Protein AF-A0A0V1M3F4-F1 (afdb_monomer_lite)

Sequence (178 aa):
MKADTFLKEKDTSKEPAMKPALTEKLSFWDQFEVSINRREDPGAITKLLHLRSCLSGAALKAIEGITHITETLHNRFHRVPEVVESHVLKVVSLKECSEDGAAELTRLHDELNRHFLELRALGKDMDENLSGFHAFLPMIKKKLPPDTLEAWRSFVQDLTDEQITSVAFLESRARQGK

Structure (mmCIF, N/CA/C/O backbone):
data_AF-A0A0V1M3F4-F1
#
_entry.id   AF-A0A0V1M3F4-F1
#
loop_
_atom_site.group_PDB
_atom_site.id
_atom_site.type_symbol
_atom_site.label_atom_id
_atom_site.label_alt_id
_atom_site.label_comp_id
_atom_site.label_asym_id
_atom_site.label_entity_id
_atom_site.label_seq_id
_atom_site.pdbx_PDB_ins_code
_atom_site.Cartn_x
_atom_site.Cartn_y
_atom_site.Cartn_z
_atom_site.occupancy
_atom_site.B_iso_or_equiv
_atom_site.auth_seq_id
_atom_site.auth_comp_id
_atom_site.auth_asym_id
_atom_site.auth_atom_id
_atom_site.pdbx_PDB_model_num
ATOM 1 N N . MET A 1 1 ? 49.849 2.689 -98.132 1.00 36.06 1 MET A N 1
ATOM 2 C CA . MET A 1 1 ? 50.739 3.778 -97.665 1.00 36.06 1 MET A CA 1
ATOM 3 C C . MET A 1 1 ? 49.842 4.974 -97.358 1.00 36.06 1 MET A C 1
ATOM 5 O O . MET A 1 1 ? 49.226 5.447 -98.292 1.00 36.06 1 MET A O 1
ATOM 9 N N . LYS A 1 2 ? 49.585 5.445 -96.136 1.00 37.03 2 LYS A N 1
ATOM 10 C CA . LYS A 1 2 ? 50.011 5.122 -94.765 1.00 37.03 2 LYS A CA 1
ATOM 11 C C . LYS A 1 2 ? 48.777 5.226 -93.847 1.00 37.03 2 LYS A C 1
ATOM 13 O O . LYS A 1 2 ? 47.878 6.012 -94.125 1.00 37.03 2 LYS A O 1
ATOM 18 N N . ALA A 1 3 ? 48.770 4.408 -92.800 1.00 40.53 3 ALA A N 1
ATOM 19 C CA . ALA A 1 3 ? 47.970 4.583 -91.597 1.00 40.53 3 ALA A CA 1
ATOM 20 C C . ALA A 1 3 ? 48.361 5.882 -90.873 1.00 40.53 3 ALA A C 1
ATOM 22 O O . ALA A 1 3 ? 49.523 6.263 -90.965 1.00 40.53 3 ALA A O 1
ATOM 23 N N . ASP A 1 4 ? 47.434 6.495 -90.136 1.00 39.03 4 ASP A N 1
ATOM 24 C CA . ASP A 1 4 ? 47.706 6.905 -88.757 1.00 39.03 4 ASP A CA 1
ATOM 25 C C . ASP A 1 4 ? 46.412 7.115 -87.958 1.00 39.03 4 ASP A C 1
ATOM 27 O O . ASP A 1 4 ? 45.345 7.450 -88.470 1.00 39.03 4 ASP A O 1
ATOM 31 N N . THR A 1 5 ? 46.561 6.790 -86.686 1.00 40.84 5 THR A N 1
ATOM 32 C CA . THR A 1 5 ? 45.589 6.459 -85.642 1.00 40.84 5 THR A CA 1
ATOM 33 C C . THR A 1 5 ? 45.574 7.531 -84.533 1.00 40.84 5 THR A C 1
ATOM 35 O O . THR A 1 5 ? 46.425 8.409 -84.523 1.00 40.84 5 THR A O 1
ATOM 38 N N . PHE A 1 6 ? 44.681 7.350 -83.543 1.00 36.19 6 PHE A N 1
ATOM 39 C CA . PHE A 1 6 ? 44.707 7.862 -82.149 1.00 36.19 6 PHE A CA 1
ATOM 40 C C . PHE A 1 6 ? 43.900 9.128 -81.758 1.00 36.19 6 PHE A C 1
ATOM 42 O O . PHE A 1 6 ? 44.349 10.257 -81.880 1.00 36.19 6 PHE A O 1
ATOM 49 N N . LEU A 1 7 ? 42.714 8.855 -81.176 1.00 42.47 7 LEU A N 1
ATOM 50 C CA . LEU A 1 7 ? 42.292 9.112 -79.777 1.00 42.47 7 LEU A CA 1
ATOM 51 C C . LEU A 1 7 ? 42.548 10.480 -79.110 1.00 42.47 7 LEU A C 1
ATOM 53 O O . LEU A 1 7 ? 43.694 10.828 -78.848 1.00 42.47 7 LEU A O 1
ATOM 57 N N . LYS A 1 8 ? 41.457 11.097 -78.618 1.00 40.16 8 LYS A N 1
ATOM 58 C CA . LYS A 1 8 ? 41.206 11.539 -77.215 1.00 40.16 8 LYS A CA 1
ATOM 59 C C . LYS A 1 8 ? 39.926 12.395 -77.176 1.00 40.16 8 LYS A C 1
ATOM 61 O O . LYS A 1 8 ? 39.685 13.141 -78.109 1.00 40.16 8 LYS A O 1
ATOM 66 N N . GLU A 1 9 ? 39.033 12.391 -76.194 1.00 37.28 9 GLU A N 1
ATOM 67 C CA . GLU A 1 9 ? 38.897 11.726 -74.899 1.00 37.28 9 GLU A CA 1
ATOM 68 C C . GLU A 1 9 ? 37.422 11.980 -74.526 1.00 37.28 9 GLU A C 1
ATOM 70 O O . GLU A 1 9 ? 36.996 13.132 -74.457 1.00 37.28 9 GLU A O 1
ATOM 75 N N . LYS A 1 10 ? 36.590 10.939 -74.405 1.00 39.75 10 LYS A N 1
ATOM 76 C CA . LYS A 1 10 ? 35.218 11.108 -73.910 1.00 39.75 10 LYS A CA 1
ATOM 77 C C . LYS A 1 10 ? 35.305 10.977 -72.400 1.00 39.75 10 LYS A C 1
ATOM 79 O O . LYS A 1 10 ? 35.416 9.863 -71.900 1.00 39.75 10 LYS A O 1
ATOM 84 N N . ASP A 1 11 ? 35.321 12.114 -71.718 1.00 40.09 11 ASP A N 1
ATOM 85 C CA . ASP A 1 11 ? 35.312 12.193 -70.262 1.00 40.09 11 ASP A CA 1
ATOM 86 C C . ASP A 1 11 ? 34.078 11.453 -69.727 1.00 40.09 11 ASP A C 1
ATOM 88 O O . ASP A 1 11 ? 32.930 11.887 -69.860 1.00 40.09 11 ASP A O 1
ATOM 92 N N . THR A 1 12 ? 34.316 10.253 -69.208 1.00 46.72 12 THR A N 1
ATOM 93 C CA . THR A 1 12 ? 33.346 9.458 -68.465 1.00 46.72 12 THR A CA 1
ATOM 94 C C . THR A 1 12 ? 33.558 9.661 -66.974 1.00 46.72 12 THR A C 1
ATOM 96 O O . THR A 1 12 ? 33.665 8.690 -66.232 1.00 46.72 12 THR A O 1
ATOM 99 N N . SER A 1 13 ? 33.564 10.903 -66.501 1.00 44.03 13 SER A N 1
ATOM 100 C CA . SER A 1 13 ? 33.293 11.182 -65.089 1.00 44.03 13 SER A CA 1
ATOM 101 C C . SER A 1 13 ? 31.784 11.199 -64.848 1.00 44.03 13 SER A C 1
ATOM 103 O O . SER A 1 13 ? 31.165 12.232 -64.616 1.00 44.03 13 SER A O 1
ATOM 105 N N . LYS A 1 14 ? 31.158 10.016 -64.906 1.00 45.50 14 LYS A N 1
ATOM 106 C CA . LYS A 1 14 ? 29.945 9.775 -64.114 1.00 45.50 14 LYS A CA 1
ATOM 107 C C . LYS A 1 14 ? 30.410 9.411 -62.714 1.00 45.50 14 LYS A C 1
ATOM 109 O O . LYS A 1 14 ? 30.540 8.237 -62.379 1.00 45.50 14 LYS A O 1
ATOM 114 N N . GLU A 1 15 ? 30.683 10.434 -61.919 1.00 45.28 15 GLU A N 1
ATOM 115 C CA . GLU A 1 15 ? 30.769 10.281 -60.475 1.00 45.28 15 GLU A CA 1
ATOM 116 C C . GLU A 1 15 ? 29.419 9.712 -59.997 1.00 45.28 15 GLU A C 1
ATOM 118 O O . GLU A 1 15 ? 28.364 10.282 -60.312 1.00 45.28 15 GLU A O 1
ATOM 123 N N . PRO A 1 16 ? 29.379 8.543 -59.334 1.00 44.91 16 PRO A N 1
ATOM 124 C CA . PRO A 1 16 ? 28.126 8.044 -58.813 1.00 44.91 16 PRO A CA 1
ATOM 125 C C . PRO A 1 16 ? 27.753 8.968 -57.659 1.00 44.91 16 PRO A C 1
ATOM 127 O O . PRO A 1 16 ? 28.425 8.961 -56.632 1.00 44.91 16 PRO A O 1
ATOM 130 N N . ALA A 1 17 ? 26.698 9.768 -57.831 1.00 48.91 17 ALA A N 1
ATOM 131 C CA . ALA A 1 17 ? 26.119 10.563 -56.756 1.00 48.91 17 ALA A CA 1
ATOM 132 C C . ALA A 1 17 ? 25.867 9.641 -55.554 1.00 48.91 17 ALA A C 1
ATOM 134 O O . ALA A 1 17 ? 24.945 8.815 -55.560 1.00 48.91 17 ALA A O 1
ATOM 135 N N . MET A 1 18 ? 26.751 9.717 -54.558 1.00 47.75 18 MET A N 1
ATOM 136 C CA . MET A 1 18 ? 26.666 8.916 -53.351 1.00 47.75 18 MET A CA 1
ATOM 137 C C . MET A 1 18 ? 25.350 9.281 -52.676 1.00 47.75 18 MET A C 1
ATOM 139 O O . MET A 1 18 ? 25.119 10.428 -52.310 1.00 47.75 18 MET A O 1
ATOM 143 N N . LYS A 1 19 ? 24.453 8.294 -52.625 1.00 48.94 19 LYS A N 1
ATOM 144 C CA . LYS A 1 19 ? 23.057 8.411 -52.197 1.00 48.94 19 LYS A CA 1
ATOM 145 C C . LYS A 1 19 ? 22.962 9.259 -50.914 1.00 48.94 19 LYS A C 1
ATOM 147 O O . LYS A 1 19 ? 23.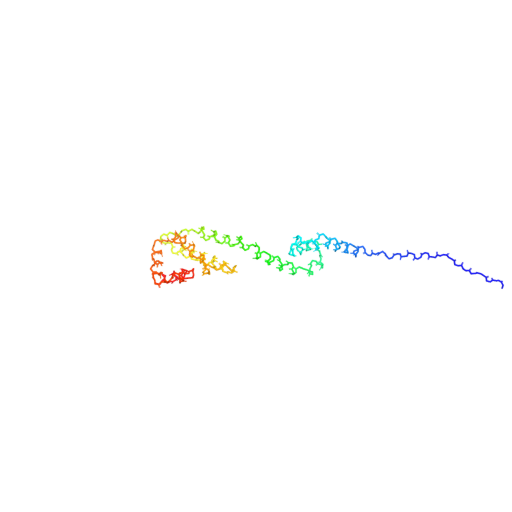354 8.749 -49.863 1.00 48.94 19 LYS A O 1
ATOM 152 N N . PRO A 1 20 ? 22.408 10.485 -50.959 1.00 51.31 20 PRO A N 1
ATOM 153 C CA . PRO A 1 20 ? 22.439 11.429 -49.835 1.00 51.31 20 PRO A CA 1
ATOM 154 C C . PRO A 1 20 ? 21.831 10.868 -48.535 1.00 51.31 20 PRO A C 1
ATOM 156 O O . PRO A 1 20 ? 22.292 11.191 -47.443 1.00 51.31 20 PRO A O 1
ATOM 159 N N . ALA A 1 21 ? 20.889 9.926 -48.646 1.00 55.78 21 ALA A N 1
ATOM 160 C CA . ALA A 1 21 ? 20.280 9.231 -47.511 1.00 55.78 21 ALA A CA 1
ATOM 161 C C . ALA A 1 21 ? 21.250 8.335 -46.708 1.00 55.78 21 ALA A C 1
ATOM 163 O O . ALA A 1 21 ? 21.038 8.108 -45.518 1.00 55.78 21 ALA A O 1
ATOM 164 N N . LEU A 1 22 ? 22.307 7.796 -47.332 1.00 53.28 22 LEU A N 1
ATOM 165 C CA . LEU A 1 22 ? 23.301 6.971 -46.630 1.00 53.28 22 LEU A CA 1
ATOM 166 C C . LEU A 1 22 ? 24.279 7.839 -45.832 1.00 53.28 22 LEU A C 1
ATOM 168 O O . LEU A 1 22 ? 24.590 7.504 -44.693 1.00 53.28 22 LEU A O 1
ATOM 172 N N . THR A 1 23 ? 24.714 8.965 -46.401 1.00 61.53 23 THR A N 1
ATOM 173 C CA . THR A 1 23 ? 25.560 9.962 -45.725 1.00 61.53 23 THR A CA 1
ATOM 174 C C . THR A 1 23 ? 24.848 10.622 -44.551 1.00 61.53 23 THR A C 1
ATOM 176 O O . THR A 1 23 ? 25.439 10.764 -43.486 1.00 61.53 23 THR A O 1
ATOM 179 N N . GLU A 1 24 ? 23.564 10.953 -44.702 1.00 62.09 24 GLU A N 1
ATOM 180 C CA . GLU A 1 24 ? 22.755 11.533 -43.627 1.00 62.09 24 GLU A CA 1
ATOM 181 C C . GLU A 1 24 ? 22.567 10.537 -42.471 1.00 62.09 24 GLU A C 1
ATOM 183 O O . GLU A 1 24 ? 22.796 10.874 -41.309 1.00 62.09 24 GLU A O 1
ATOM 188 N N . LYS A 1 25 ? 22.280 9.265 -42.785 1.00 63.31 25 LYS A N 1
ATOM 189 C CA . LYS A 1 25 ? 22.157 8.198 -41.781 1.00 63.31 25 LYS A CA 1
ATOM 190 C C . LYS A 1 25 ? 23.465 7.944 -41.027 1.00 63.31 25 LYS A C 1
ATOM 192 O O . LYS A 1 25 ? 23.425 7.779 -39.812 1.00 63.31 25 LYS A O 1
ATOM 197 N N . LEU A 1 26 ? 24.601 7.903 -41.726 1.00 69.00 26 LEU A N 1
ATOM 198 C CA . LEU A 1 26 ? 25.921 7.755 -41.098 1.00 69.00 26 LEU A CA 1
ATOM 199 C C . LEU A 1 26 ? 26.233 8.956 -40.191 1.00 69.00 26 LEU A C 1
ATOM 201 O O . LEU A 1 26 ? 26.622 8.759 -39.045 1.00 69.00 26 LEU A O 1
ATOM 205 N N . SER A 1 27 ? 25.924 10.178 -40.643 1.00 76.00 27 SER A N 1
ATOM 206 C CA . SER A 1 27 ? 26.141 11.396 -39.852 1.00 76.00 27 SER A CA 1
ATOM 207 C C . SER A 1 27 ? 25.318 11.443 -38.560 1.00 76.00 27 SER A C 1
ATOM 209 O O . SER A 1 27 ? 25.831 11.876 -37.530 1.00 76.00 27 SER A O 1
ATOM 211 N N . PHE A 1 28 ? 24.074 10.949 -38.583 1.00 78.69 28 PHE A N 1
ATOM 212 C CA . PHE A 1 28 ? 23.255 10.826 -37.378 1.00 78.69 28 PHE A CA 1
ATOM 213 C C . PHE A 1 28 ? 23.882 9.855 -36.371 1.00 78.69 28 PHE A C 1
ATOM 215 O O . PHE A 1 28 ? 24.017 10.199 -35.198 1.00 78.69 28 PHE A O 1
ATOM 222 N N . TRP A 1 29 ? 24.282 8.659 -36.820 1.00 80.25 29 TRP A N 1
ATOM 223 C CA . TRP A 1 29 ? 24.863 7.650 -35.931 1.00 80.25 29 TRP A CA 1
ATOM 224 C C . TRP A 1 29 ? 26.180 8.114 -35.319 1.00 80.25 29 TRP A C 1
ATOM 226 O O . TRP A 1 29 ? 26.349 7.979 -34.112 1.00 80.25 29 TRP A O 1
ATOM 236 N N . ASP A 1 30 ? 27.062 8.729 -36.105 1.00 83.81 30 ASP A N 1
ATOM 237 C CA . ASP A 1 30 ? 28.332 9.259 -35.603 1.00 83.81 30 ASP A CA 1
ATOM 238 C C . ASP A 1 30 ? 28.111 10.364 -34.554 1.00 83.81 30 ASP A C 1
ATOM 240 O O . ASP A 1 30 ? 28.776 10.399 -33.514 1.00 83.81 30 ASP A O 1
ATOM 244 N N . GLN A 1 31 ? 27.126 11.241 -34.779 1.00 79.44 31 GLN A N 1
ATOM 245 C CA . GLN A 1 31 ? 26.771 12.297 -33.827 1.00 79.44 31 GLN A CA 1
ATOM 246 C C . GLN A 1 31 ? 26.123 11.747 -32.555 1.00 79.44 31 GLN A C 1
ATOM 248 O O . GLN A 1 31 ? 26.481 12.188 -31.460 1.00 79.44 31 GLN A O 1
ATOM 253 N N . PHE A 1 32 ? 25.203 10.788 -32.675 1.00 81.12 32 PHE A N 1
ATOM 254 C CA . PHE A 1 32 ? 24.580 10.114 -31.535 1.00 81.12 32 PHE A CA 1
ATOM 255 C C . PHE A 1 32 ? 25.627 9.367 -30.699 1.00 81.12 32 PHE A C 1
ATOM 257 O O . PHE A 1 32 ? 25.627 9.456 -29.468 1.00 81.12 32 PHE A O 1
ATOM 264 N N . GLU A 1 33 ? 26.561 8.685 -31.360 1.00 82.56 33 GLU A N 1
ATOM 265 C CA . GLU A 1 33 ? 27.619 7.912 -30.721 1.00 82.56 33 GLU A CA 1
ATOM 266 C C . GLU A 1 33 ? 28.506 8.807 -29.844 1.00 82.56 33 GLU A C 1
ATOM 268 O O . GLU A 1 33 ? 28.730 8.517 -28.668 1.00 82.56 33 GLU A O 1
ATOM 273 N N . VAL A 1 34 ? 28.961 9.938 -30.386 1.00 83.00 34 VAL A N 1
ATOM 274 C CA . VAL A 1 34 ? 29.842 10.878 -29.676 1.00 83.00 34 VAL A CA 1
ATOM 275 C C . VAL A 1 34 ? 29.086 11.710 -28.636 1.00 83.00 34 VAL A C 1
ATOM 277 O O . VAL A 1 34 ? 29.603 11.965 -27.546 1.00 83.00 34 VAL A O 1
ATOM 280 N N . SER A 1 35 ? 27.863 12.141 -28.946 1.00 78.81 35 SER A N 1
ATOM 281 C CA . SER A 1 35 ? 27.128 13.102 -28.113 1.00 78.81 35 SER A CA 1
ATOM 282 C C . SER A 1 35 ? 26.306 12.451 -27.012 1.00 78.81 35 SER A C 1
ATOM 284 O O . SER A 1 35 ? 25.985 13.124 -26.039 1.00 78.81 35 SER A O 1
ATOM 286 N N . ILE A 1 36 ? 25.949 11.174 -27.151 1.00 82.38 36 ILE A N 1
ATOM 287 C CA . ILE A 1 36 ? 25.048 10.486 -26.223 1.00 82.38 36 ILE A CA 1
ATOM 288 C C . ILE A 1 36 ? 25.624 9.131 -25.824 1.00 82.38 36 ILE A C 1
ATOM 290 O O . ILE A 1 36 ? 25.846 8.916 -24.636 1.00 82.38 36 ILE A O 1
ATOM 294 N N . ASN A 1 37 ? 25.921 8.231 -26.769 1.00 80.56 37 ASN A N 1
ATOM 295 C CA . ASN A 1 37 ? 26.254 6.838 -26.436 1.00 80.56 37 ASN A CA 1
ATOM 296 C C . ASN A 1 37 ? 27.557 6.694 -25.627 1.00 80.56 37 ASN A C 1
ATOM 298 O O . ASN A 1 37 ? 27.585 5.966 -24.633 1.00 80.56 37 ASN A O 1
ATOM 302 N N . ARG A 1 38 ? 28.610 7.432 -26.001 1.00 84.94 38 ARG A N 1
ATOM 303 C CA . ARG A 1 38 ? 29.929 7.399 -25.342 1.00 84.94 38 ARG A CA 1
ATOM 304 C C . ARG A 1 38 ? 30.015 8.205 -24.047 1.00 84.94 38 ARG A C 1
ATOM 306 O O . ARG A 1 38 ? 31.013 8.095 -23.343 1.00 84.94 38 ARG A O 1
ATOM 313 N N . ARG A 1 39 ? 29.005 9.017 -23.722 1.00 82.88 39 ARG A N 1
ATOM 314 C CA . ARG A 1 39 ? 28.980 9.764 -22.455 1.00 82.88 39 ARG A CA 1
ATOM 315 C C . ARG A 1 39 ? 28.610 8.831 -21.306 1.00 82.88 39 ARG A C 1
ATOM 317 O O . ARG A 1 39 ? 27.685 8.035 -21.445 1.00 82.88 39 ARG A O 1
ATOM 324 N N . GLU A 1 40 ? 29.286 8.949 -20.169 1.00 80.00 40 GLU A N 1
ATOM 325 C CA . GLU A 1 40 ? 28.927 8.198 -18.952 1.00 80.00 40 GLU A CA 1
ATOM 326 C C . GLU A 1 40 ? 27.732 8.809 -18.203 1.00 80.00 40 GLU A C 1
ATOM 328 O O . GLU A 1 40 ? 27.058 8.096 -17.470 1.00 80.00 40 GLU A O 1
ATOM 333 N N . ASP A 1 41 ? 27.441 10.097 -18.421 1.00 77.19 41 ASP A N 1
ATOM 334 C CA . ASP A 1 41 ? 26.390 10.843 -17.708 1.00 77.19 41 ASP A CA 1
ATOM 335 C C . ASP A 1 41 ? 24.968 10.275 -17.920 1.00 77.19 41 ASP A C 1
ATOM 337 O O . ASP A 1 41 ? 24.312 9.939 -16.928 1.00 77.19 41 ASP A O 1
ATOM 341 N N . PRO A 1 42 ? 24.465 10.095 -19.161 1.00 79.25 42 PRO A N 1
ATOM 342 C CA . PRO A 1 42 ? 23.107 9.610 -19.324 1.00 79.25 42 PRO A CA 1
ATOM 343 C C . PRO A 1 42 ? 23.041 8.096 -19.088 1.00 79.25 42 PRO A C 1
ATOM 345 O O . PRO A 1 42 ? 23.712 7.306 -19.752 1.00 79.25 42 PRO A O 1
ATOM 348 N N . GLY A 1 43 ? 22.161 7.660 -18.184 1.00 82.50 43 GLY A N 1
ATOM 349 C CA . GLY A 1 43 ? 21.864 6.239 -17.995 1.00 82.50 43 GLY A CA 1
ATOM 350 C C . GLY A 1 43 ? 21.327 5.579 -19.276 1.00 82.50 43 GLY A C 1
ATOM 351 O O . GLY A 1 43 ? 20.753 6.238 -20.146 1.00 82.50 43 GLY A O 1
ATOM 352 N N . ALA A 1 44 ? 21.474 4.254 -19.395 1.00 82.25 44 ALA A N 1
ATOM 353 C CA . ALA A 1 44 ? 21.092 3.497 -20.596 1.00 82.25 44 ALA A CA 1
ATOM 354 C C . ALA A 1 44 ? 19.629 3.726 -21.036 1.00 82.25 44 ALA A C 1
ATOM 356 O O . ALA A 1 44 ? 19.341 3.780 -22.231 1.00 82.25 44 ALA A O 1
ATOM 357 N N . ILE A 1 45 ? 18.720 3.925 -20.076 1.00 81.38 45 ILE A N 1
ATOM 358 C CA . ILE A 1 45 ? 17.309 4.247 -20.330 1.00 81.38 45 ILE A CA 1
ATOM 359 C C . ILE A 1 45 ? 17.179 5.597 -21.040 1.00 81.38 45 ILE A C 1
ATOM 361 O O . ILE A 1 45 ? 16.545 5.687 -22.088 1.00 81.38 45 ILE A O 1
ATOM 365 N N . THR A 1 46 ? 17.826 6.635 -20.513 1.00 83.50 46 THR A N 1
ATOM 366 C CA . THR A 1 46 ? 17.819 7.981 -21.097 1.00 83.50 46 THR A CA 1
ATOM 367 C C . THR A 1 46 ? 18.405 7.977 -22.506 1.00 83.50 46 THR A C 1
ATOM 369 O O . THR A 1 46 ? 17.821 8.567 -2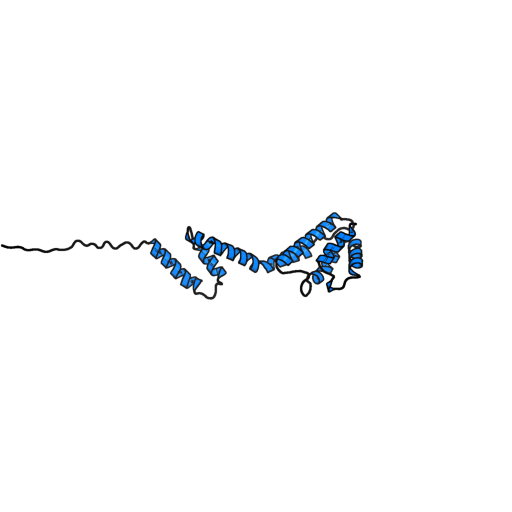3.415 1.00 83.50 46 THR A O 1
ATOM 372 N N . LYS A 1 47 ? 19.509 7.245 -22.721 1.00 87.38 47 LYS A N 1
ATOM 373 C CA . LYS A 1 47 ? 20.113 7.066 -24.052 1.00 87.38 47 LYS A CA 1
ATOM 374 C C . LYS A 1 47 ? 19.136 6.422 -25.040 1.00 87.38 47 LYS A C 1
ATOM 376 O O . LYS A 1 47 ? 19.023 6.880 -26.176 1.00 87.38 47 LYS A O 1
ATOM 381 N N . LEU A 1 48 ? 18.403 5.396 -24.606 1.00 85.88 48 LEU A N 1
ATOM 382 C CA . LEU A 1 48 ? 17.436 4.682 -25.441 1.00 85.88 48 LEU A CA 1
ATOM 383 C C . LEU A 1 48 ? 16.201 5.536 -25.779 1.00 85.88 48 LEU A C 1
ATOM 385 O O . LEU A 1 48 ? 15.752 5.538 -26.926 1.00 85.88 48 LEU A O 1
ATOM 389 N N . LEU A 1 49 ? 15.665 6.284 -24.810 1.00 85.00 49 LEU A N 1
ATOM 390 C CA . LEU A 1 49 ? 14.537 7.196 -25.038 1.00 85.00 49 LEU A CA 1
ATOM 391 C C . LEU A 1 49 ? 14.920 8.336 -25.985 1.00 85.00 49 LEU A C 1
ATOM 393 O O . LEU A 1 49 ? 14.145 8.684 -26.878 1.00 85.00 49 LEU A O 1
ATOM 397 N N . HIS A 1 50 ? 16.134 8.871 -25.835 1.00 86.19 50 HIS A N 1
ATOM 398 C CA . HIS A 1 50 ? 16.662 9.880 -26.744 1.00 86.19 50 HIS A CA 1
ATOM 399 C C . HIS A 1 50 ? 16.823 9.324 -28.163 1.00 86.19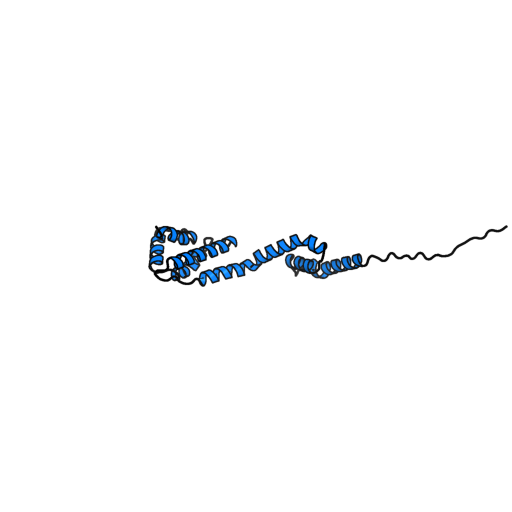 50 HIS A C 1
ATOM 401 O O . HIS A 1 50 ? 16.308 9.927 -29.103 1.00 86.19 50 HIS A O 1
ATOM 407 N N . LEU A 1 51 ? 17.432 8.139 -28.315 1.00 87.38 51 LEU A N 1
ATOM 408 C CA . LEU A 1 51 ? 17.540 7.461 -29.610 1.00 87.38 51 LEU A CA 1
ATOM 409 C C . LEU A 1 51 ? 16.167 7.333 -30.272 1.00 87.38 51 LEU A C 1
ATOM 411 O O . LEU A 1 51 ? 16.011 7.709 -31.429 1.00 87.38 51 LEU A O 1
ATOM 415 N N . ARG A 1 52 ? 15.153 6.877 -29.528 1.00 87.94 52 ARG A N 1
ATOM 416 C CA . ARG A 1 52 ? 13.784 6.763 -30.040 1.00 87.94 52 ARG A CA 1
ATOM 417 C C . ARG A 1 52 ? 13.232 8.081 -30.560 1.00 87.94 52 ARG A C 1
ATOM 419 O O . ARG A 1 52 ? 12.617 8.081 -31.621 1.00 87.94 52 ARG A O 1
ATOM 426 N N . SER A 1 53 ? 13.453 9.182 -29.842 1.00 86.69 53 SER A N 1
ATOM 427 C CA . SER A 1 53 ? 12.959 10.505 -30.250 1.00 86.69 53 SER A CA 1
ATOM 428 C C . SER A 1 53 ? 13.532 10.980 -31.591 1.00 86.69 53 SER A C 1
ATOM 430 O O . SER A 1 53 ? 12.898 11.773 -32.280 1.00 86.69 53 SER A O 1
ATOM 432 N N . CYS A 1 54 ? 14.694 10.456 -31.986 1.00 86.75 54 CYS A N 1
ATOM 433 C CA . CYS A 1 54 ? 15.350 10.784 -33.246 1.00 86.75 54 CYS A CA 1
ATOM 434 C C . CYS A 1 54 ? 14.979 9.844 -34.405 1.00 86.75 54 CYS A C 1
ATOM 436 O O . CYS A 1 54 ? 15.400 10.082 -35.537 1.00 86.75 54 CYS A O 1
ATOM 438 N N . LEU A 1 55 ? 14.234 8.762 -34.154 1.00 86.62 55 LEU A N 1
ATOM 439 C CA . LEU A 1 55 ? 13.905 7.763 -35.170 1.00 86.62 55 LEU A CA 1
ATOM 440 C C . LEU A 1 55 ? 12.494 7.945 -35.726 1.00 86.62 55 LEU A C 1
ATOM 442 O O . LEU A 1 55 ? 11.562 8.357 -35.042 1.00 86.62 55 LEU A O 1
ATOM 446 N N . SER A 1 56 ? 12.324 7.550 -36.986 1.00 85.94 56 SER A N 1
ATOM 447 C CA . SER A 1 56 ? 11.036 7.528 -37.676 1.00 85.94 56 SER A CA 1
ATOM 448 C C . SER A 1 56 ? 10.898 6.283 -38.560 1.00 85.94 56 SER A C 1
ATOM 450 O O . SER A 1 56 ? 11.865 5.552 -38.814 1.00 85.94 56 SER A O 1
ATOM 452 N N . GLY A 1 57 ? 9.669 5.998 -38.999 1.00 87.50 57 GLY A N 1
ATOM 453 C CA . GLY A 1 57 ? 9.367 4.913 -39.935 1.00 87.50 57 GLY A CA 1
ATOM 454 C C . GLY A 1 57 ? 9.850 3.535 -39.465 1.00 87.50 57 GLY A C 1
ATOM 455 O O . GLY A 1 57 ? 9.629 3.131 -38.324 1.00 87.50 57 GLY A O 1
ATOM 456 N N . ALA A 1 58 ? 10.517 2.796 -40.356 1.00 84.00 58 ALA A N 1
ATOM 457 C CA . ALA A 1 58 ? 10.966 1.427 -40.088 1.00 84.00 58 ALA A CA 1
ATOM 458 C C . ALA A 1 58 ? 11.977 1.324 -38.931 1.00 84.00 58 ALA A C 1
ATOM 460 O O . ALA A 1 58 ? 11.996 0.313 -38.234 1.00 84.00 58 ALA A O 1
ATOM 461 N N . ALA A 1 59 ? 12.797 2.357 -38.708 1.00 83.12 59 ALA A N 1
ATOM 462 C CA . ALA A 1 59 ? 13.787 2.355 -37.634 1.00 83.12 59 ALA A CA 1
ATOM 463 C C . ALA A 1 59 ? 13.134 2.527 -36.256 1.00 83.12 59 ALA A C 1
ATOM 465 O O . ALA A 1 59 ? 13.496 1.817 -35.322 1.00 83.12 59 ALA A O 1
ATOM 466 N N . LEU A 1 60 ? 12.126 3.402 -36.149 1.00 86.44 60 LEU A N 1
ATOM 467 C CA . LEU A 1 60 ? 11.320 3.524 -34.932 1.00 86.44 60 LEU A CA 1
ATOM 468 C C . LEU A 1 60 ? 10.610 2.200 -34.629 1.00 86.44 60 LEU A C 1
ATOM 470 O O . LEU A 1 60 ? 10.738 1.677 -33.526 1.00 86.44 60 LEU A O 1
ATOM 474 N N . LYS A 1 61 ? 9.965 1.606 -35.641 1.00 87.19 61 LYS A N 1
ATOM 475 C CA . LYS A 1 61 ? 9.264 0.319 -35.516 1.00 87.19 61 LYS A CA 1
ATOM 476 C C . LYS A 1 61 ? 10.183 -0.826 -35.068 1.00 87.19 61 LYS A C 1
ATOM 478 O O . LYS A 1 61 ? 9.746 -1.714 -34.345 1.00 87.19 61 LYS A O 1
ATOM 483 N N . ALA A 1 62 ? 11.456 -0.803 -35.468 1.00 88.44 62 ALA A N 1
ATOM 484 C CA . ALA A 1 62 ? 12.435 -1.818 -35.078 1.00 88.44 62 ALA A CA 1
ATOM 485 C C . ALA A 1 62 ? 12.796 -1.774 -33.584 1.00 88.44 62 ALA A C 1
ATOM 487 O O . ALA A 1 62 ? 13.144 -2.809 -33.019 1.00 88.44 62 ALA A O 1
ATOM 488 N N . ILE A 1 63 ? 12.709 -0.604 -32.941 1.00 86.06 63 ILE A N 1
ATOM 489 C CA . ILE A 1 63 ? 13.058 -0.439 -31.520 1.00 86.06 63 ILE A CA 1
ATOM 490 C C . ILE A 1 63 ? 11.845 -0.206 -30.612 1.00 86.06 63 ILE A C 1
ATOM 492 O O . ILE A 1 63 ? 11.988 -0.182 -29.390 1.00 86.06 63 ILE A O 1
ATOM 496 N N . GLU A 1 64 ? 10.659 -0.041 -31.195 1.00 86.00 64 GLU A N 1
ATOM 497 C CA . GLU A 1 64 ? 9.419 0.328 -30.510 1.00 86.00 64 GLU A CA 1
ATOM 498 C C . GLU A 1 64 ? 9.128 -0.596 -29.321 1.00 86.00 64 GLU A C 1
ATOM 500 O O . GLU A 1 64 ? 8.963 -0.117 -28.199 1.00 86.00 64 GLU A O 1
ATOM 505 N N . GLY A 1 65 ? 9.205 -1.916 -29.526 1.00 85.62 65 GLY A N 1
ATOM 506 C CA . GLY A 1 65 ? 8.987 -2.901 -28.463 1.00 85.62 65 GLY A CA 1
ATOM 507 C C . GLY A 1 65 ? 9.978 -2.781 -27.299 1.00 85.62 65 GLY A C 1
ATOM 508 O O . GLY A 1 65 ? 9.574 -2.853 -26.141 1.00 85.62 65 GLY A O 1
ATOM 509 N N . ILE A 1 66 ? 11.259 -2.529 -27.588 1.00 84.44 66 ILE A N 1
ATOM 510 C CA . ILE A 1 66 ? 12.293 -2.356 -26.554 1.00 84.44 66 ILE A CA 1
ATOM 511 C C . ILE A 1 66 ? 11.991 -1.094 -25.746 1.00 84.44 66 ILE A C 1
ATOM 513 O O . ILE A 1 66 ? 11.956 -1.133 -24.520 1.00 84.44 66 ILE A O 1
ATOM 517 N N . THR A 1 67 ? 11.705 0.014 -26.429 1.00 81.81 67 THR A N 1
ATOM 518 C CA . THR A 1 67 ? 11.432 1.290 -25.760 1.00 81.81 67 THR A CA 1
ATOM 519 C C . THR A 1 67 ? 10.163 1.245 -24.913 1.00 81.81 67 THR A C 1
ATOM 521 O O . THR A 1 67 ? 10.165 1.777 -23.808 1.00 81.81 67 THR A O 1
ATOM 524 N N . HIS A 1 68 ? 9.118 0.548 -25.368 1.00 80.81 68 HIS A N 1
ATOM 525 C CA . HIS A 1 68 ? 7.885 0.365 -24.606 1.00 80.81 68 HIS A CA 1
ATOM 526 C C . HIS A 1 68 ? 8.120 -0.423 -23.310 1.00 80.81 68 HIS A C 1
ATOM 528 O O . HIS A 1 68 ? 7.637 -0.035 -22.244 1.00 80.81 68 HIS A O 1
ATOM 534 N N . ILE A 1 69 ? 8.910 -1.501 -23.377 1.00 83.00 69 ILE A N 1
ATOM 535 C CA . ILE A 1 69 ? 9.311 -2.272 -22.193 1.00 83.00 69 ILE A CA 1
ATOM 536 C C . ILE A 1 69 ? 10.126 -1.387 -21.247 1.00 83.00 69 ILE A C 1
ATOM 538 O O . ILE A 1 69 ? 9.845 -1.350 -20.051 1.00 83.00 69 ILE A O 1
ATOM 542 N N . THR A 1 70 ? 11.098 -0.634 -21.768 1.00 82.75 70 THR A N 1
ATOM 543 C CA . THR A 1 70 ? 11.936 0.256 -20.959 1.00 82.75 70 THR A CA 1
ATOM 544 C C . THR A 1 70 ? 11.131 1.353 -20.269 1.00 82.75 70 THR A C 1
ATOM 546 O O . THR A 1 70 ? 11.341 1.579 -19.084 1.00 82.75 70 THR A O 1
ATOM 549 N N . GLU A 1 71 ? 10.190 2.004 -20.953 1.00 77.56 71 GLU A N 1
ATOM 550 C CA . GLU A 1 71 ? 9.307 3.002 -20.335 1.00 77.56 71 GLU A CA 1
ATOM 551 C C . GLU A 1 71 ? 8.384 2.387 -19.296 1.00 77.56 71 GLU A C 1
ATOM 553 O O . GLU A 1 71 ? 8.185 2.965 -18.232 1.00 77.56 71 GLU A O 1
ATOM 558 N N . THR A 1 72 ? 7.840 1.204 -19.577 1.00 79.00 72 THR A N 1
ATOM 559 C CA . THR A 1 72 ? 6.974 0.491 -18.636 1.00 79.00 72 THR A CA 1
ATOM 560 C C . THR A 1 72 ? 7.739 0.133 -17.369 1.00 79.00 72 THR A C 1
ATOM 562 O O . THR A 1 72 ? 7.254 0.392 -16.271 1.00 79.00 72 THR A O 1
ATOM 565 N N . LEU A 1 73 ? 8.957 -0.399 -17.497 1.00 76.06 73 LEU A N 1
ATOM 566 C CA . LEU A 1 73 ? 9.832 -0.690 -16.363 1.00 76.06 73 LEU A CA 1
ATOM 567 C C . LEU A 1 73 ? 10.255 0.597 -15.649 1.00 76.06 73 LEU A C 1
ATOM 569 O O . LEU A 1 73 ? 10.142 0.677 -14.432 1.00 76.06 73 LEU A O 1
ATOM 573 N N . HIS A 1 74 ? 10.685 1.623 -16.383 1.00 76.25 74 HIS A N 1
ATOM 574 C CA . HIS A 1 74 ? 11.080 2.901 -15.800 1.00 76.25 74 HIS A CA 1
ATOM 575 C C . HIS A 1 74 ? 9.933 3.499 -14.987 1.00 76.25 74 HIS A C 1
ATOM 577 O O . HIS A 1 74 ? 10.110 3.771 -13.808 1.00 76.25 74 HIS A O 1
ATOM 583 N N . ASN A 1 75 ? 8.737 3.609 -15.563 1.00 71.19 75 ASN A N 1
ATOM 584 C CA . ASN A 1 75 ? 7.554 4.098 -14.863 1.00 71.19 75 ASN A CA 1
ATOM 585 C C . ASN A 1 75 ? 7.188 3.207 -13.679 1.00 71.19 75 ASN A C 1
ATOM 587 O O . ASN A 1 75 ? 6.876 3.723 -12.610 1.00 71.19 75 ASN A O 1
ATOM 591 N N . ARG A 1 76 ? 7.260 1.884 -13.845 1.00 70.31 76 ARG A N 1
ATOM 592 C CA . ARG A 1 76 ? 6.953 0.940 -12.774 1.00 70.31 76 ARG A CA 1
ATOM 593 C C . ARG A 1 76 ? 7.919 1.050 -11.608 1.00 70.31 76 ARG A C 1
ATOM 595 O O . ARG A 1 76 ? 7.446 0.876 -10.504 1.00 70.31 76 ARG A O 1
ATOM 602 N N . PHE A 1 77 ? 9.210 1.304 -11.828 1.00 68.25 77 PHE A N 1
ATOM 603 C CA . PHE A 1 77 ? 10.240 1.292 -10.780 1.00 68.25 77 PHE A CA 1
ATOM 604 C C . PHE A 1 77 ? 10.625 2.683 -10.259 1.00 68.25 77 PHE A C 1
ATOM 606 O O . PHE A 1 77 ? 10.985 2.808 -9.094 1.00 68.25 77 PHE A O 1
ATOM 613 N N . HIS A 1 78 ? 10.510 3.728 -11.079 1.00 69.75 78 HIS A N 1
ATOM 614 C CA . HIS A 1 78 ? 10.851 5.102 -10.695 1.00 69.75 78 HIS A CA 1
ATOM 615 C C . HIS A 1 78 ? 9.658 5.875 -10.146 1.00 69.75 78 HIS A C 1
ATOM 617 O O . HIS A 1 78 ? 9.887 6.839 -9.436 1.00 69.75 78 HIS A O 1
ATOM 623 N N . ARG A 1 79 ? 8.413 5.449 -10.424 1.00 76.38 79 ARG A N 1
ATOM 624 C CA . ARG A 1 79 ? 7.217 6.030 -9.788 1.00 76.38 79 ARG A CA 1
ATOM 625 C C . ARG A 1 79 ? 6.761 5.279 -8.535 1.00 76.38 79 ARG A C 1
ATOM 627 O O . ARG A 1 79 ? 5.735 5.632 -7.960 1.00 76.38 79 ARG A O 1
ATOM 634 N N . VAL A 1 80 ? 7.451 4.200 -8.139 1.00 80.38 80 VAL A N 1
ATOM 635 C CA . VAL A 1 80 ? 7.062 3.418 -6.947 1.00 80.38 80 VAL A CA 1
ATOM 636 C C . VAL A 1 80 ? 6.981 4.306 -5.713 1.00 80.38 80 VAL A C 1
ATOM 638 O O . VAL A 1 80 ? 5.972 4.197 -5.023 1.00 80.38 80 VAL A O 1
ATOM 641 N N . PRO A 1 81 ? 7.962 5.183 -5.416 1.00 85.56 81 PRO A N 1
ATOM 642 C CA . PRO A 1 81 ? 7.892 6.019 -4.223 1.00 85.56 81 PRO A CA 1
ATOM 643 C C . PRO A 1 81 ? 6.645 6.909 -4.197 1.00 85.56 81 PRO A C 1
ATOM 645 O O . PRO A 1 81 ? 5.923 6.901 -3.205 1.00 85.56 81 PRO A O 1
ATOM 648 N N . GLU A 1 82 ? 6.328 7.591 -5.298 1.00 87.62 82 GLU A N 1
ATOM 649 C CA . GLU A 1 82 ? 5.176 8.493 -5.402 1.00 87.62 82 GLU A CA 1
ATOM 650 C C . GLU A 1 82 ? 3.845 7.733 -5.374 1.00 87.62 82 GLU A C 1
ATOM 652 O O . GLU A 1 82 ? 2.852 8.204 -4.817 1.00 87.62 82 GLU A O 1
ATOM 657 N N . VAL A 1 83 ? 3.798 6.540 -5.975 1.00 89.00 83 VAL A N 1
ATOM 658 C CA . VAL A 1 83 ? 2.607 5.681 -5.946 1.00 89.00 83 VAL A CA 1
ATOM 659 C C . VAL A 1 83 ? 2.383 5.131 -4.536 1.00 89.00 83 VAL A C 1
ATOM 661 O O . VAL A 1 83 ? 1.257 5.182 -4.037 1.00 89.00 83 VAL A O 1
ATOM 664 N N . VAL A 1 84 ? 3.443 4.670 -3.864 1.00 90.56 84 VAL A N 1
ATOM 665 C CA . VAL A 1 84 ? 3.404 4.234 -2.459 1.00 90.56 84 VAL A CA 1
ATOM 666 C C . VAL A 1 84 ? 2.941 5.380 -1.564 1.00 90.56 84 VAL A C 1
ATOM 668 O O . VAL A 1 84 ? 2.002 5.201 -0.791 1.00 90.56 84 VAL A O 1
ATOM 671 N N . GLU A 1 85 ? 3.531 6.567 -1.711 1.00 92.38 85 GLU A N 1
ATOM 672 C CA . GLU A 1 85 ? 3.137 7.765 -0.968 1.00 92.38 85 GLU A CA 1
ATOM 673 C C . GLU A 1 85 ? 1.661 8.109 -1.203 1.00 92.38 85 GLU A C 1
ATOM 675 O O . GLU A 1 85 ? 0.921 8.340 -0.249 1.00 92.38 85 GLU A O 1
ATOM 680 N N . SER A 1 86 ? 1.182 8.053 -2.451 1.00 94.50 86 SER A N 1
ATOM 681 C CA . SER A 1 86 ? -0.232 8.286 -2.770 1.00 94.50 86 SER A CA 1
ATOM 682 C C . SER A 1 86 ? -1.166 7.307 -2.055 1.00 94.50 86 SER A C 1
ATOM 684 O O . SER A 1 86 ? -2.220 7.711 -1.556 1.00 94.50 86 SER A O 1
ATOM 686 N N . HIS A 1 87 ? -0.805 6.023 -1.993 1.00 94.69 87 HIS A N 1
ATOM 687 C CA . HIS A 1 87 ? -1.590 5.019 -1.275 1.00 94.69 87 HIS A CA 1
ATOM 688 C C . HIS A 1 87 ? -1.572 5.245 0.235 1.00 94.69 87 HIS A C 1
ATOM 690 O O . HIS A 1 87 ? -2.632 5.208 0.861 1.00 94.69 87 HIS A O 1
ATOM 696 N N . VAL A 1 88 ? -0.407 5.556 0.804 1.00 93.12 88 VAL A N 1
ATOM 697 C CA . VAL A 1 88 ? -0.264 5.903 2.223 1.00 93.12 88 VAL A CA 1
ATOM 698 C C . VAL A 1 88 ? -1.118 7.121 2.575 1.00 93.12 88 VAL A C 1
ATOM 700 O O . VAL A 1 88 ? -1.900 7.067 3.524 1.00 93.12 88 VAL A O 1
ATOM 703 N N . LEU A 1 89 ? -1.049 8.192 1.780 1.00 94.50 89 LEU A N 1
ATOM 704 C CA . LEU A 1 89 ? -1.857 9.395 1.986 1.00 94.50 89 LEU A CA 1
ATOM 705 C C . LEU A 1 89 ? -3.356 9.085 1.937 1.00 94.50 89 LEU A C 1
ATOM 707 O O . LEU A 1 89 ? -4.102 9.552 2.792 1.00 94.50 89 LEU A O 1
ATOM 711 N N . LYS A 1 90 ? -3.804 8.244 0.997 1.00 94.62 90 LYS A N 1
ATOM 712 C CA . LYS A 1 90 ? -5.213 7.827 0.925 1.00 94.62 90 LYS A CA 1
ATOM 713 C C . LYS A 1 90 ? -5.658 7.070 2.172 1.00 94.62 90 LYS A C 1
ATOM 715 O O . LYS A 1 90 ? -6.739 7.367 2.665 1.00 94.62 90 LYS A O 1
ATOM 720 N N . VAL A 1 91 ? -4.832 6.160 2.702 1.00 93.19 91 VAL A N 1
ATOM 721 C CA . VAL A 1 91 ? -5.109 5.442 3.963 1.00 93.19 91 VAL A CA 1
ATOM 722 C C . VAL A 1 91 ? -5.220 6.419 5.137 1.00 93.19 91 VAL A C 1
ATOM 724 O O . VAL A 1 91 ? -6.156 6.339 5.932 1.00 93.19 91 VAL A O 1
ATOM 727 N N . VAL A 1 92 ? -4.305 7.385 5.223 1.00 91.75 92 VAL A N 1
ATOM 728 C CA . VAL A 1 92 ? -4.304 8.421 6.269 1.00 91.75 92 VAL A CA 1
ATOM 729 C C . VAL A 1 92 ? -5.537 9.329 6.183 1.00 91.75 92 VAL A C 1
ATOM 731 O O . VAL A 1 92 ? -6.099 9.719 7.209 1.00 91.75 92 VAL A O 1
ATOM 734 N N . SER A 1 93 ? -5.977 9.652 4.967 1.00 93.94 93 SER A N 1
ATOM 735 C CA . SER A 1 93 ? -7.103 10.550 4.697 1.00 93.94 93 SER A CA 1
ATOM 736 C C . SER A 1 93 ? -8.473 9.864 4.680 1.00 93.94 93 SER A C 1
ATOM 738 O O . SER A 1 93 ? -9.463 10.520 4.353 1.00 93.94 93 SER A O 1
ATOM 740 N N . LEU A 1 94 ? -8.573 8.578 5.039 1.00 93.88 94 LEU A N 1
ATOM 741 C CA . LEU A 1 94 ? -9.863 7.885 5.089 1.00 93.88 94 LEU A CA 1
ATOM 742 C C . LEU A 1 94 ? -10.832 8.589 6.048 1.00 93.88 94 LEU A C 1
ATOM 744 O O . LEU A 1 94 ? -10.476 9.011 7.154 1.00 93.88 94 LEU A O 1
ATOM 748 N N . LYS A 1 95 ? -12.087 8.714 5.616 1.00 91.56 95 LYS A N 1
ATOM 749 C CA . LYS A 1 95 ? -13.165 9.287 6.425 1.00 91.56 95 LYS A CA 1
ATOM 750 C C . LYS A 1 95 ? -13.539 8.336 7.567 1.00 91.56 95 LYS A C 1
ATOM 752 O O . LYS A 1 95 ? -13.671 7.133 7.337 1.00 91.56 95 LYS A O 1
ATOM 757 N N . GLU A 1 96 ? -13.737 8.905 8.754 1.00 91.88 96 GLU A N 1
ATOM 758 C CA . GLU A 1 96 ? -14.272 8.230 9.944 1.00 91.88 96 GLU A CA 1
ATOM 759 C C . GLU A 1 96 ? -15.676 7.677 9.675 1.00 91.88 96 GLU A C 1
ATOM 761 O O . GLU A 1 96 ? -16.449 8.271 8.915 1.00 91.88 96 GLU A O 1
ATOM 766 N N . CYS A 1 97 ? -15.989 6.527 10.270 1.00 89.75 97 CYS A N 1
ATOM 767 C CA . CYS A 1 97 ? -17.335 5.965 10.227 1.00 89.75 97 CYS A CA 1
ATOM 768 C C . CYS A 1 97 ? -18.205 6.602 11.313 1.00 89.75 97 CYS A C 1
ATOM 770 O O . CYS A 1 97 ? -17.732 6.848 12.422 1.00 89.75 97 CYS A O 1
ATOM 772 N N . SER A 1 98 ? -19.478 6.828 11.003 1.00 83.00 98 SER A N 1
ATOM 773 C CA . SER A 1 98 ? -20.491 7.157 12.006 1.00 83.00 98 SER A CA 1
ATOM 774 C C . SER A 1 98 ? -20.891 5.927 12.830 1.00 83.00 98 SER A C 1
ATOM 776 O O . SER A 1 98 ? -20.617 4.790 12.442 1.00 83.00 98 SER A O 1
ATOM 778 N N . GLU A 1 99 ? -21.549 6.167 13.965 1.00 70.31 99 GLU A N 1
ATOM 779 C CA . GLU A 1 99 ? -21.867 5.150 14.977 1.00 70.31 99 GLU A CA 1
ATOM 780 C C . GLU A 1 99 ? -22.742 3.990 14.463 1.00 70.31 99 GLU A C 1
ATOM 782 O O . GLU A 1 99 ? -22.609 2.884 14.971 1.00 70.31 99 GLU A O 1
ATOM 787 N N . ASP A 1 100 ? -23.550 4.191 13.413 1.00 67.81 100 ASP A N 1
ATOM 788 C CA . ASP A 1 100 ? -24.533 3.199 12.924 1.00 67.81 100 ASP A CA 1
ATOM 789 C C . ASP A 1 100 ? -24.373 2.855 11.422 1.00 67.81 100 ASP A C 1
ATOM 791 O O . ASP A 1 100 ? -25.239 2.292 10.747 1.00 67.81 100 ASP A O 1
ATOM 795 N N . GLY A 1 101 ? -23.241 3.237 10.828 1.00 80.00 101 GLY A N 1
ATOM 796 C CA . GLY A 1 101 ? -23.049 3.179 9.382 1.00 80.00 101 GLY A CA 1
ATOM 797 C C . GLY A 1 101 ? -22.485 1.852 8.878 1.00 80.00 101 GLY A C 1
ATOM 798 O O . GLY A 1 101 ? -21.356 1.853 8.395 1.00 80.00 101 GLY A O 1
ATOM 799 N N . ALA A 1 102 ? -23.233 0.739 8.893 1.00 85.75 102 ALA A N 1
ATOM 800 C CA . ALA A 1 102 ? -22.753 -0.560 8.370 1.00 85.75 102 ALA A CA 1
ATOM 801 C C . ALA A 1 102 ? -22.120 -0.454 6.962 1.00 85.75 102 ALA A C 1
ATOM 803 O O . ALA A 1 102 ? -21.069 -1.044 6.697 1.00 85.75 102 ALA A O 1
ATOM 804 N N . ALA A 1 103 ? -22.716 0.366 6.089 1.00 88.19 103 ALA A N 1
ATOM 805 C CA . ALA A 1 103 ? -22.197 0.675 4.758 1.00 88.19 103 ALA A CA 1
ATOM 806 C C . ALA A 1 103 ? -20.883 1.484 4.782 1.00 88.19 103 ALA A C 1
ATOM 808 O O . ALA A 1 103 ? -19.985 1.208 3.989 1.00 88.19 103 ALA A O 1
ATOM 809 N N . GLU A 1 104 ? -20.733 2.456 5.689 1.00 90.44 104 GLU A N 1
ATOM 810 C CA . GLU A 1 104 ? -19.488 3.232 5.840 1.00 90.44 104 GLU A CA 1
ATOM 811 C C . GLU A 1 104 ? -18.337 2.359 6.329 1.00 90.44 104 GLU A C 1
ATOM 813 O O . GLU A 1 104 ? -17.199 2.492 5.886 1.00 90.44 104 GLU A O 1
ATOM 818 N N . LEU A 1 105 ? -18.675 1.439 7.214 1.00 90.12 105 LEU A N 1
ATOM 819 C CA . LEU A 1 105 ? -17.793 0.463 7.808 1.00 90.12 105 LEU A CA 1
ATOM 820 C C . LEU A 1 105 ? -17.324 -0.570 6.750 1.00 90.12 105 LEU A C 1
ATOM 822 O O . LEU A 1 105 ? -16.152 -0.947 6.725 1.00 90.12 105 LEU A O 1
ATOM 826 N N . THR A 1 106 ? -18.200 -0.966 5.814 1.00 90.81 106 THR A N 1
ATOM 827 C CA . THR A 1 106 ? -17.830 -1.794 4.647 1.00 90.81 106 THR A CA 1
ATOM 828 C C . THR A 1 106 ? -16.966 -1.008 3.664 1.00 90.81 106 THR A C 1
ATOM 830 O O . THR A 1 106 ? -15.929 -1.507 3.239 1.00 90.81 106 THR A O 1
ATOM 833 N N . ARG A 1 107 ? -17.309 0.256 3.381 1.00 92.25 107 ARG A N 1
ATOM 834 C CA . ARG A 1 107 ? -16.467 1.149 2.568 1.00 92.25 107 ARG A CA 1
ATOM 835 C C . ARG A 1 107 ? -15.056 1.269 3.151 1.00 92.25 107 ARG A C 1
ATOM 837 O O . ARG A 1 107 ? -14.090 1.143 2.408 1.00 92.25 107 ARG A O 1
ATOM 844 N N . LEU A 1 108 ? -14.931 1.502 4.461 1.00 93.12 108 LEU A N 1
ATOM 845 C CA . LEU A 1 108 ? -13.633 1.625 5.131 1.00 93.12 108 LEU A CA 1
ATOM 846 C C . LEU A 1 108 ? -12.801 0.347 4.967 1.00 93.12 108 LEU A C 1
ATOM 848 O O . LEU A 1 108 ? -11.623 0.426 4.624 1.00 93.12 108 LEU A O 1
ATOM 852 N N . HIS A 1 109 ? -13.421 -0.816 5.186 1.00 92.69 109 HIS A N 1
ATOM 853 C CA . HIS A 1 109 ? -12.787 -2.115 4.970 1.00 92.69 109 HIS A CA 1
ATOM 854 C C . HIS A 1 109 ? -12.279 -2.264 3.530 1.00 92.69 109 HIS A C 1
ATOM 856 O O . HIS A 1 109 ? -11.107 -2.579 3.321 1.00 92.69 109 HIS A O 1
ATOM 862 N N . ASP A 1 110 ? -13.131 -1.997 2.540 1.00 93.94 110 ASP A N 1
ATOM 863 C CA . ASP A 1 110 ? -12.794 -2.189 1.129 1.00 93.94 110 ASP A CA 1
ATOM 864 C C . ASP A 1 110 ? -11.685 -1.236 0.670 1.00 93.94 110 ASP A C 1
ATOM 866 O O . ASP A 1 110 ? -10.789 -1.632 -0.078 1.00 93.94 110 ASP A O 1
ATOM 870 N N . GLU A 1 111 ? -11.695 0.011 1.147 1.00 95.19 111 GLU A N 1
ATOM 871 C CA . GLU A 1 111 ? -10.646 0.982 0.838 1.00 95.19 111 GLU A CA 1
ATOM 872 C C . GLU A 1 111 ? -9.301 0.616 1.472 1.00 95.19 111 GLU A C 1
ATOM 874 O O . GLU A 1 111 ? -8.275 0.708 0.789 1.00 95.19 111 GLU A O 1
ATOM 879 N N . LEU A 1 112 ? -9.296 0.169 2.734 1.00 94.62 112 LEU A N 1
ATOM 880 C CA . LEU A 1 112 ? -8.090 -0.334 3.400 1.00 94.62 112 LEU A CA 1
ATOM 881 C C . LEU A 1 112 ? -7.534 -1.554 2.667 1.00 94.62 112 LEU A C 1
ATOM 883 O O . LEU A 1 112 ? -6.368 -1.549 2.273 1.00 94.62 112 LEU A O 1
ATOM 887 N N . ASN A 1 113 ? -8.379 -2.558 2.416 1.00 94.62 113 ASN A N 1
ATOM 888 C CA . ASN A 1 113 ? -7.985 -3.786 1.733 1.00 94.62 113 ASN A CA 1
ATOM 889 C C . ASN A 1 113 ? -7.408 -3.494 0.342 1.00 94.62 113 ASN A C 1
ATOM 891 O O . ASN A 1 113 ? -6.320 -3.959 0.007 1.00 94.62 113 ASN A O 1
ATOM 895 N N . ARG A 1 114 ? -8.078 -2.644 -0.447 1.00 95.88 114 ARG A N 1
ATOM 896 C CA . ARG A 1 114 ? -7.581 -2.217 -1.761 1.00 95.88 114 ARG A CA 1
ATOM 897 C C . ARG A 1 114 ? -6.186 -1.604 -1.657 1.00 95.88 114 ARG A C 1
ATOM 899 O O . ARG A 1 114 ? -5.308 -1.965 -2.430 1.00 95.88 114 ARG A O 1
ATOM 906 N N . HIS A 1 115 ? -5.965 -0.667 -0.736 1.00 95.44 115 HIS A N 1
ATOM 907 C CA . HIS A 1 115 ? -4.669 0.005 -0.630 1.00 95.44 115 HIS A CA 1
ATOM 908 C C . HIS A 1 115 ? -3.558 -0.910 -0.120 1.00 95.44 115 HIS A C 1
ATOM 910 O O . HIS A 1 115 ? -2.445 -0.829 -0.633 1.00 95.44 115 HIS A O 1
ATOM 916 N N . PHE A 1 116 ? -3.849 -1.817 0.811 1.00 94.25 116 PHE A N 1
ATOM 917 C CA . PHE A 1 116 ? -2.871 -2.806 1.265 1.00 94.25 116 PHE A CA 1
ATOM 918 C C . PHE A 1 116 ? -2.507 -3.807 0.165 1.00 94.25 116 PHE A C 1
ATOM 920 O O . PHE A 1 116 ? -1.331 -4.130 0.012 1.00 94.25 116 PHE A O 1
ATOM 927 N N . LEU A 1 117 ? -3.470 -4.231 -0.660 1.00 93.56 117 LEU A N 1
ATOM 928 C CA . LEU A 1 117 ? -3.204 -5.090 -1.819 1.00 93.56 117 LEU A CA 1
ATOM 929 C C . LEU A 1 117 ? -2.317 -4.404 -2.866 1.00 93.56 117 LEU A C 1
ATOM 931 O O . LEU A 1 117 ? -1.381 -5.026 -3.366 1.00 93.56 117 LEU A O 1
ATOM 935 N N . GLU A 1 118 ? -2.563 -3.126 -3.167 1.00 92.81 118 GLU A N 1
ATOM 936 C CA . GLU A 1 118 ? -1.719 -2.353 -4.092 1.00 92.81 118 GLU A CA 1
ATOM 937 C C . GLU A 1 118 ? -0.296 -2.174 -3.543 1.00 92.81 118 GLU A C 1
ATOM 939 O O . GLU A 1 118 ? 0.685 -2.391 -4.254 1.00 92.81 118 GLU A O 1
ATOM 944 N N . LEU A 1 119 ? -0.156 -1.853 -2.252 1.00 91.44 119 LEU A N 1
ATOM 945 C CA . LEU A 1 119 ? 1.152 -1.748 -1.599 1.00 91.44 119 LEU A CA 1
ATOM 946 C C . LEU A 1 119 ? 1.903 -3.090 -1.616 1.00 91.44 119 LEU A C 1
ATOM 948 O O . LEU A 1 119 ? 3.081 -3.127 -1.980 1.00 91.44 119 LEU A O 1
ATOM 952 N N . ARG A 1 120 ? 1.219 -4.207 -1.344 1.00 90.69 120 ARG A N 1
ATOM 953 C CA . ARG A 1 120 ? 1.779 -5.562 -1.477 1.00 90.69 120 ARG A CA 1
ATOM 954 C C . ARG A 1 120 ? 2.231 -5.856 -2.910 1.00 90.69 120 ARG A C 1
ATOM 956 O O . ARG A 1 120 ? 3.330 -6.368 -3.104 1.00 90.69 120 ARG A O 1
ATOM 963 N N . ALA A 1 121 ? 1.446 -5.483 -3.923 1.00 88.56 121 ALA A N 1
ATOM 964 C CA . ALA A 1 121 ? 1.814 -5.655 -5.334 1.00 88.56 121 ALA A CA 1
ATOM 965 C C . ALA A 1 121 ? 3.058 -4.836 -5.745 1.00 88.56 121 ALA A C 1
ATOM 967 O O . ALA A 1 121 ? 3.760 -5.196 -6.696 1.00 88.56 121 ALA A O 1
ATOM 968 N N . LEU A 1 122 ? 3.355 -3.761 -5.008 1.00 87.19 122 LEU A N 1
ATOM 969 C CA . LEU A 1 122 ? 4.567 -2.945 -5.137 1.00 87.19 122 LEU A CA 1
ATOM 970 C C . LEU A 1 122 ? 5.746 -3.466 -4.289 1.00 87.19 122 LEU A C 1
ATOM 972 O O . LEU A 1 122 ? 6.797 -2.823 -4.249 1.00 87.19 122 LEU A O 1
ATOM 976 N N . GLY A 1 123 ? 5.596 -4.612 -3.615 1.00 87.44 123 GLY A N 1
ATOM 977 C CA . GLY A 1 123 ? 6.610 -5.173 -2.716 1.00 87.44 123 GLY A CA 1
ATOM 978 C C . GLY A 1 123 ? 6.755 -4.395 -1.405 1.00 87.44 123 GLY A C 1
ATOM 979 O O . GLY A 1 123 ? 7.836 -4.368 -0.818 1.00 87.44 123 GLY A O 1
ATOM 980 N N . LYS A 1 124 ? 5.696 -3.697 -0.982 1.00 89.25 124 LYS A N 1
ATOM 981 C CA . LYS A 1 124 ? 5.591 -2.954 0.280 1.00 89.25 124 LYS A CA 1
ATOM 982 C C . LYS A 1 124 ? 4.494 -3.573 1.140 1.00 89.25 124 LYS A C 1
ATOM 984 O O . LYS A 1 124 ? 3.506 -2.914 1.451 1.00 89.25 124 LYS A O 1
ATOM 989 N N . ASP A 1 125 ? 4.633 -4.857 1.457 1.00 90.25 125 ASP A N 1
ATOM 990 C CA . ASP A 1 125 ? 3.663 -5.523 2.322 1.00 90.25 125 ASP A CA 1
ATOM 991 C C . ASP A 1 125 ? 3.640 -4.858 3.706 1.00 90.25 125 ASP A C 1
ATOM 993 O O . ASP A 1 125 ? 4.679 -4.544 4.289 1.00 90.25 125 ASP A O 1
ATOM 997 N N . MET A 1 126 ? 2.434 -4.620 4.215 1.00 88.88 126 MET A N 1
ATOM 998 C CA . MET A 1 126 ? 2.197 -3.942 5.486 1.00 88.88 126 MET A CA 1
ATOM 999 C C . MET A 1 126 ? 2.502 -4.836 6.690 1.00 88.88 126 MET A C 1
ATOM 1001 O O . MET A 1 126 ? 2.712 -4.322 7.792 1.00 88.88 126 MET A O 1
ATOM 1005 N N . ASP A 1 127 ? 2.539 -6.149 6.476 1.00 91.62 127 ASP A N 1
ATOM 1006 C CA . ASP A 1 127 ? 2.757 -7.149 7.520 1.00 91.62 127 ASP A CA 1
ATOM 1007 C C . ASP A 1 127 ? 4.208 -7.671 7.566 1.00 91.62 127 ASP A C 1
ATOM 1009 O O . ASP A 1 127 ? 4.562 -8.415 8.475 1.00 91.62 127 ASP A O 1
ATOM 1013 N N . GLU A 1 128 ? 5.075 -7.254 6.636 1.00 86.81 128 GLU A N 1
ATOM 1014 C CA . GLU A 1 128 ? 6.498 -7.625 6.624 1.00 86.81 128 GLU A CA 1
ATOM 1015 C C . GLU A 1 128 ? 7.380 -6.640 7.424 1.00 86.81 128 GLU A C 1
ATOM 1017 O O . GLU A 1 128 ? 7.122 -5.436 7.475 1.00 86.81 128 GLU A O 1
ATOM 1022 N N . ASN A 1 129 ? 8.498 -7.136 7.978 1.00 77.50 129 ASN A N 1
ATOM 1023 C CA . ASN A 1 129 ? 9.508 -6.367 8.730 1.00 77.50 129 ASN A CA 1
ATOM 1024 C C . ASN A 1 129 ? 8.935 -5.623 9.957 1.00 77.50 129 ASN A C 1
ATOM 1026 O O . ASN A 1 129 ? 8.093 -6.160 10.672 1.00 77.50 129 ASN A O 1
ATOM 1030 N N . LEU A 1 130 ? 9.421 -4.404 10.247 1.00 71.00 130 LEU A N 1
ATOM 1031 C CA . LEU A 1 130 ? 8.770 -3.494 11.190 1.00 71.00 130 LEU A CA 1
ATOM 1032 C C . LEU A 1 130 ? 7.409 -3.125 10.587 1.00 71.00 130 LEU A C 1
ATOM 1034 O O . LEU A 1 130 ? 7.319 -2.192 9.791 1.00 71.00 130 LEU A O 1
ATOM 1038 N N . SER A 1 131 ? 6.402 -3.938 10.905 1.00 81.38 131 SER A N 1
ATOM 1039 C CA . SER A 1 131 ? 5.091 -3.936 10.265 1.00 81.38 131 SER A CA 1
ATOM 1040 C C . SER A 1 131 ? 4.553 -2.517 10.123 1.00 81.38 131 SER A C 1
ATOM 1042 O O . SER A 1 131 ? 4.237 -1.831 11.103 1.00 81.38 131 SER A O 1
ATOM 1044 N N . GLY A 1 132 ? 4.427 -2.079 8.871 1.00 86.62 132 GLY A N 1
ATOM 1045 C CA . GLY A 1 132 ? 3.776 -0.817 8.558 1.00 86.62 132 GLY A CA 1
ATOM 1046 C C . GLY A 1 132 ? 2.356 -0.795 9.118 1.00 86.62 132 GLY A C 1
ATOM 1047 O O . GLY A 1 132 ? 1.899 0.247 9.578 1.00 86.62 132 GLY A O 1
ATOM 1048 N N . PHE A 1 133 ? 1.672 -1.944 9.155 1.00 92.69 133 PHE A N 1
ATOM 1049 C CA . PHE A 1 133 ? 0.337 -2.052 9.731 1.00 92.69 133 PHE A CA 1
ATOM 1050 C C . PHE A 1 133 ? 0.300 -1.590 11.191 1.00 92.69 133 PHE A C 1
ATOM 1052 O O . PHE A 1 133 ? -0.540 -0.757 11.533 1.00 92.69 133 PHE A O 1
ATOM 1059 N N . HIS A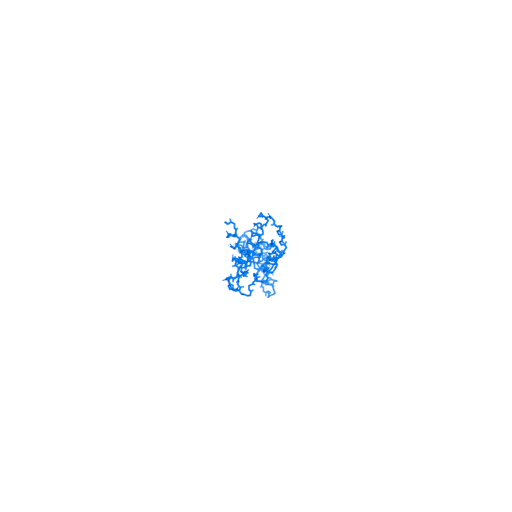 1 134 ? 1.251 -2.027 12.023 1.00 91.19 134 HIS A N 1
ATOM 1060 C CA . HIS A 1 134 ? 1.360 -1.563 13.411 1.00 91.19 134 HIS A CA 1
ATOM 1061 C C . HIS A 1 134 ? 1.539 -0.039 13.511 1.00 91.19 134 HIS A C 1
ATOM 1063 O O . HIS A 1 134 ? 0.959 0.589 14.399 1.00 91.19 134 HIS A O 1
ATOM 1069 N N . ALA A 1 135 ? 2.246 0.586 12.562 1.00 90.81 135 ALA A N 1
ATOM 1070 C CA . ALA A 1 135 ? 2.387 2.044 12.506 1.00 90.81 135 ALA A CA 1
ATOM 1071 C C . ALA A 1 135 ? 1.072 2.769 12.145 1.00 90.81 135 ALA A C 1
ATOM 1073 O O . ALA A 1 135 ? 0.783 3.834 12.695 1.00 90.81 135 ALA A O 1
ATOM 1074 N N . PHE A 1 136 ? 0.245 2.196 11.262 1.00 90.88 136 PHE A N 1
ATOM 1075 C CA . PHE A 1 136 ? -1.051 2.777 10.878 1.00 90.88 136 PHE A CA 1
ATOM 1076 C C . PHE A 1 136 ? -2.195 2.416 11.828 1.00 90.88 136 PHE A C 1
ATOM 1078 O O . PHE A 1 136 ? -3.204 3.125 11.862 1.00 90.88 136 PHE A O 1
ATOM 1085 N N . LEU A 1 137 ? -2.059 1.356 12.625 1.00 92.12 137 LEU A N 1
ATOM 1086 C CA . LEU A 1 137 ? -3.120 0.843 13.488 1.00 92.12 137 LEU A CA 1
ATOM 1087 C C . LEU A 1 137 ? -3.737 1.914 14.413 1.00 92.12 137 LEU A C 1
ATOM 1089 O O . LEU A 1 137 ? -4.966 1.975 14.488 1.00 92.12 137 LEU A O 1
ATOM 1093 N N . PRO A 1 138 ? -2.974 2.815 15.071 1.00 92.19 138 PRO A N 1
ATOM 1094 C CA . PRO A 1 138 ? -3.563 3.896 15.864 1.00 92.19 138 PRO A CA 1
ATOM 1095 C C . PRO A 1 138 ? -4.437 4.848 15.041 1.00 92.19 138 PRO A C 1
ATOM 1097 O O . PRO A 1 138 ? -5.433 5.363 15.545 1.00 92.19 138 PRO A O 1
ATOM 1100 N N . MET A 1 139 ? -4.080 5.089 13.778 1.00 92.12 139 MET A N 1
ATOM 1101 C CA . MET A 1 139 ? -4.846 5.950 12.876 1.00 92.12 139 MET A CA 1
ATOM 1102 C C . MET A 1 139 ? -6.120 5.255 12.411 1.00 92.12 139 MET A C 1
ATOM 1104 O O . MET A 1 139 ? -7.182 5.868 12.438 1.00 92.12 139 MET A O 1
ATOM 1108 N N . ILE A 1 140 ? -6.028 3.969 12.063 1.00 92.44 140 ILE A N 1
ATOM 1109 C CA . ILE A 1 140 ? -7.175 3.146 11.667 1.00 92.44 140 ILE A CA 1
ATOM 1110 C C . ILE A 1 140 ? -8.181 3.051 12.819 1.00 92.44 140 ILE A C 1
ATOM 1112 O O . ILE A 1 140 ? -9.369 3.261 12.601 1.00 92.44 140 ILE A O 1
ATOM 1116 N N . LYS A 1 141 ? -7.716 2.843 14.059 1.00 92.81 141 LYS A N 1
ATOM 1117 C CA . LYS A 1 141 ? -8.573 2.809 15.258 1.00 92.81 141 LYS A CA 1
ATOM 1118 C C . LYS A 1 141 ? -9.386 4.093 15.450 1.00 92.81 141 LYS A C 1
ATOM 1120 O O . LYS A 1 141 ? -10.526 4.010 15.882 1.00 92.81 141 LYS A O 1
ATOM 1125 N N . LYS A 1 142 ? -8.842 5.263 15.087 1.00 92.81 142 LYS A N 1
ATOM 1126 C CA . LYS A 1 142 ? -9.576 6.544 15.126 1.00 92.81 142 LYS A CA 1
ATOM 1127 C C . LYS A 1 142 ? -10.688 6.639 14.077 1.00 92.81 142 LYS A C 1
ATOM 1129 O O . LYS A 1 142 ? -11.540 7.505 14.198 1.00 92.81 142 LYS A O 1
ATOM 1134 N N . LYS A 1 143 ? -10.672 5.788 13.044 1.00 91.50 143 LYS A N 1
ATOM 1135 C CA . LYS A 1 143 ? -11.694 5.748 11.985 1.00 91.50 143 LYS A CA 1
ATOM 1136 C C . LYS A 1 143 ? -12.886 4.852 12.312 1.00 91.50 143 LYS A C 1
ATOM 1138 O O . LYS A 1 143 ? -13.846 4.847 11.541 1.00 91.50 143 LYS A O 1
ATOM 1143 N N . LEU A 1 144 ? -12.814 4.097 13.407 1.00 91.81 144 LEU A N 1
ATOM 1144 C CA . LEU A 1 144 ? -13.815 3.111 13.795 1.00 91.81 144 LEU A CA 1
ATOM 1145 C C . LEU A 1 144 ? -14.798 3.677 14.829 1.00 91.81 144 LEU A C 1
ATOM 1147 O O . LEU A 1 144 ? -14.371 4.421 15.714 1.00 91.81 144 LEU A O 1
ATOM 1151 N N . PRO A 1 145 ? -16.077 3.265 14.782 1.00 91.38 145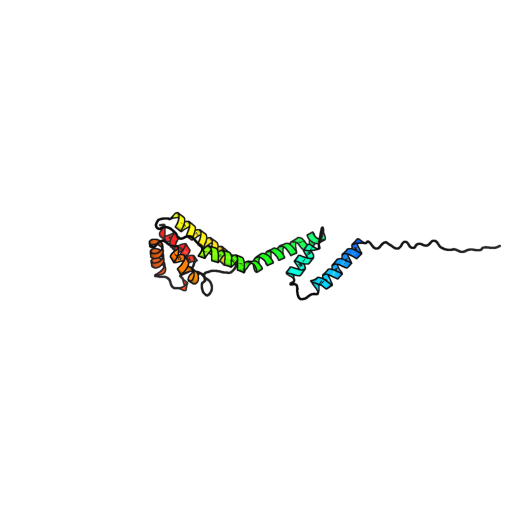 PRO A N 1
ATOM 1152 C CA . PRO A 1 145 ? -17.022 3.513 15.864 1.00 91.38 145 PRO A CA 1
ATOM 1153 C C . PRO A 1 145 ? -16.586 2.820 17.168 1.00 91.38 145 PRO A C 1
ATOM 1155 O O . PRO A 1 145 ? -15.901 1.790 17.097 1.00 91.38 145 PRO A O 1
ATOM 1158 N N . PRO A 1 146 ? -17.010 3.320 18.346 1.00 90.38 146 PRO A N 1
ATOM 1159 C CA . PRO A 1 146 ? -16.654 2.742 19.645 1.00 90.38 146 PRO A CA 1
ATOM 1160 C C . PRO A 1 146 ? -16.920 1.235 19.746 1.00 90.38 146 PRO A C 1
ATOM 1162 O O . PRO A 1 146 ? -16.003 0.486 20.081 1.00 90.38 146 PRO A O 1
ATOM 1165 N N . ASP A 1 147 ? -18.110 0.781 19.349 1.00 89.56 147 ASP A N 1
ATOM 1166 C CA . ASP A 1 147 ? -18.513 -0.630 19.440 1.00 89.56 147 ASP A CA 1
ATOM 1167 C C . ASP A 1 147 ? -17.639 -1.537 18.562 1.00 89.56 147 ASP A C 1
ATOM 1169 O O . ASP A 1 147 ? -17.225 -2.624 18.966 1.00 89.56 147 ASP A O 1
ATOM 1173 N N . THR A 1 148 ? -17.279 -1.068 17.361 1.00 90.19 148 THR A N 1
ATOM 1174 C CA . THR A 1 148 ? -16.375 -1.807 16.463 1.00 90.19 148 THR A CA 1
ATOM 1175 C C . THR A 1 148 ? -14.956 -1.859 17.025 1.00 90.19 148 THR A C 1
ATOM 1177 O O . THR A 1 148 ? -14.269 -2.875 16.903 1.00 90.19 148 THR A O 1
ATOM 1180 N N . LEU A 1 149 ? -14.499 -0.770 17.651 1.00 91.25 149 LEU A N 1
ATOM 1181 C CA . LEU A 1 149 ? -13.193 -0.719 18.298 1.00 91.25 149 LEU A CA 1
ATOM 1182 C C . LEU A 1 149 ? -13.130 -1.654 19.513 1.00 91.25 149 LEU A C 1
ATOM 1184 O O . LEU A 1 149 ? -12.101 -2.297 19.725 1.00 91.25 149 LEU A O 1
ATOM 1188 N N . GLU A 1 150 ? -14.199 -1.740 20.300 1.00 90.94 150 GLU A N 1
ATOM 1189 C CA . GLU A 1 150 ? -14.308 -2.676 21.420 1.00 90.94 150 GLU A CA 1
ATOM 1190 C C . GLU A 1 150 ? -14.302 -4.125 20.929 1.00 90.94 150 GLU A C 1
ATOM 1192 O O . GLU A 1 150 ? -13.476 -4.916 21.382 1.00 90.94 150 GLU A O 1
ATOM 1197 N N . ALA A 1 151 ? -15.106 -4.444 19.913 1.00 89.81 151 ALA A N 1
ATOM 1198 C CA . ALA A 1 151 ? -15.131 -5.776 19.315 1.00 89.81 151 ALA A CA 1
ATOM 1199 C C . ALA A 1 151 ? -13.764 -6.183 18.730 1.00 89.81 151 ALA A C 1
ATOM 1201 O O . ALA A 1 151 ? -13.331 -7.328 18.879 1.00 89.81 151 ALA A O 1
ATOM 1202 N N . TRP A 1 152 ? -13.040 -5.242 18.113 1.00 91.19 152 TRP A N 1
ATOM 1203 C CA . TRP A 1 152 ? -11.652 -5.456 17.692 1.00 91.19 152 TRP A CA 1
ATOM 1204 C C . TRP A 1 152 ? -10.719 -5.736 18.878 1.00 91.19 152 TRP A C 1
ATOM 1206 O O . TRP A 1 152 ? -9.887 -6.636 18.799 1.00 91.19 152 TRP A O 1
ATOM 1216 N N . ARG A 1 153 ? -10.847 -4.997 19.988 1.00 91.94 153 ARG A N 1
ATOM 1217 C CA . ARG A 1 153 ? -10.028 -5.212 21.196 1.00 91.94 153 ARG A CA 1
ATOM 1218 C C . ARG A 1 153 ? -10.264 -6.587 21.809 1.00 91.94 153 ARG A C 1
ATOM 1220 O O . ARG A 1 153 ? -9.291 -7.231 22.184 1.00 91.94 153 ARG A O 1
ATOM 1227 N N . SER A 1 154 ? -11.514 -7.039 21.865 1.00 91.25 154 SER A N 1
ATOM 1228 C CA . SER A 1 154 ? -11.845 -8.396 22.304 1.00 91.25 154 SER A CA 1
ATOM 1229 C C . SER A 1 154 ? -11.260 -9.449 21.363 1.00 91.25 154 SER A C 1
ATOM 1231 O O . SER A 1 154 ? -10.709 -10.438 21.827 1.00 91.25 154 SER A O 1
ATOM 1233 N N . PHE A 1 155 ? -11.313 -9.219 20.046 1.00 90.19 155 PHE A N 1
ATOM 1234 C CA . PHE A 1 155 ? -10.755 -10.142 19.055 1.00 90.19 155 PHE A CA 1
ATOM 1235 C C . PHE A 1 155 ? -9.239 -10.342 19.198 1.00 90.19 155 PHE A C 1
ATOM 1237 O O . PHE A 1 155 ? -8.757 -11.462 19.056 1.00 90.19 155 PHE A O 1
ATOM 1244 N N . VAL A 1 156 ? -8.483 -9.276 19.480 1.00 91.81 156 VAL A N 1
ATOM 1245 C CA . VAL A 1 156 ? -7.017 -9.364 19.608 1.00 91.81 156 VAL A CA 1
ATOM 1246 C C . VAL A 1 156 ? -6.532 -9.784 20.992 1.00 91.81 156 VAL A C 1
ATOM 1248 O O . VAL A 1 156 ? -5.332 -9.947 21.168 1.00 91.81 156 VAL A O 1
ATOM 1251 N N . GLN A 1 157 ? -7.422 -9.950 21.975 1.00 91.12 157 GLN A N 1
ATOM 1252 C CA . GLN A 1 157 ? -7.028 -10.290 23.346 1.00 91.12 157 GLN A CA 1
ATOM 1253 C C . GLN A 1 157 ? -6.263 -11.621 23.428 1.00 91.12 157 GLN A C 1
ATOM 1255 O O . GLN A 1 157 ? -5.372 -11.761 24.263 1.00 91.12 157 GLN A O 1
ATOM 1260 N N . ASP A 1 158 ? -6.581 -12.552 22.529 1.00 89.62 158 ASP A N 1
ATOM 1261 C CA . ASP A 1 158 ? -5.970 -13.881 22.456 1.00 89.62 158 ASP A CA 1
ATOM 1262 C C . ASP A 1 158 ? -4.874 -13.985 21.374 1.00 89.62 158 ASP A C 1
ATOM 1264 O O . ASP A 1 158 ? -4.379 -15.080 21.097 1.00 89.62 158 ASP A O 1
ATOM 1268 N N . LEU A 1 159 ? -4.504 -12.868 20.733 1.00 90.94 159 LEU A N 1
ATOM 1269 C CA . LEU A 1 159 ? -3.493 -12.821 19.674 1.00 90.94 159 LEU A CA 1
ATOM 1270 C C . LEU A 1 159 ? -2.152 -12.300 20.203 1.00 90.94 159 LEU A C 1
ATOM 1272 O O . LEU A 1 159 ? -2.107 -11.376 21.013 1.00 90.94 159 LEU A O 1
ATOM 1276 N N . THR A 1 160 ? -1.047 -12.861 19.706 1.00 91.31 160 THR A N 1
ATOM 1277 C CA . THR A 1 160 ? 0.287 -12.271 19.896 1.00 91.31 160 THR A CA 1
ATOM 1278 C C . THR A 1 160 ? 0.470 -11.048 18.999 1.00 91.31 160 THR A C 1
ATOM 1280 O O . THR A 1 160 ? -0.232 -10.888 17.998 1.00 91.31 160 THR A O 1
ATOM 1283 N N . ASP A 1 161 ? 1.448 -10.196 19.311 1.00 86.38 161 ASP A N 1
ATOM 1284 C CA . ASP A 1 161 ? 1.739 -8.999 18.511 1.00 86.38 161 ASP A CA 1
ATOM 1285 C C . ASP A 1 161 ? 2.062 -9.335 17.042 1.00 86.38 161 ASP A C 1
ATOM 1287 O O . ASP A 1 161 ? 1.678 -8.589 16.137 1.00 86.38 161 ASP A O 1
ATOM 1291 N N . GLU A 1 162 ? 2.693 -10.485 16.782 1.00 87.56 162 GLU A N 1
ATOM 1292 C CA . GLU A 1 162 ? 2.982 -10.987 15.431 1.00 87.56 162 GLU A CA 1
ATOM 1293 C C . GLU A 1 162 ? 1.728 -11.463 14.686 1.00 87.56 162 GLU A C 1
ATOM 1295 O O . GLU A 1 162 ? 1.701 -11.474 13.457 1.00 87.56 162 GLU A O 1
ATOM 1300 N N . GLN A 1 163 ? 0.683 -11.868 15.411 1.00 90.38 163 GLN A N 1
ATOM 1301 C CA . GLN A 1 163 ? -0.589 -12.296 14.825 1.00 90.38 163 GLN A CA 1
ATOM 1302 C C . GLN A 1 163 ? -1.516 -11.111 14.518 1.00 90.38 163 GLN A C 1
ATOM 1304 O O . GLN A 1 163 ? -2.432 -11.240 13.698 1.00 90.38 163 GLN A O 1
ATOM 1309 N N . ILE A 1 164 ? -1.274 -9.947 15.130 1.00 91.19 164 ILE A N 1
ATOM 1310 C CA . ILE A 1 164 ? -2.001 -8.702 14.862 1.00 91.19 164 ILE A CA 1
ATOM 1311 C C . ILE A 1 164 ? -1.503 -8.107 13.537 1.00 91.19 164 ILE A C 1
ATOM 1313 O O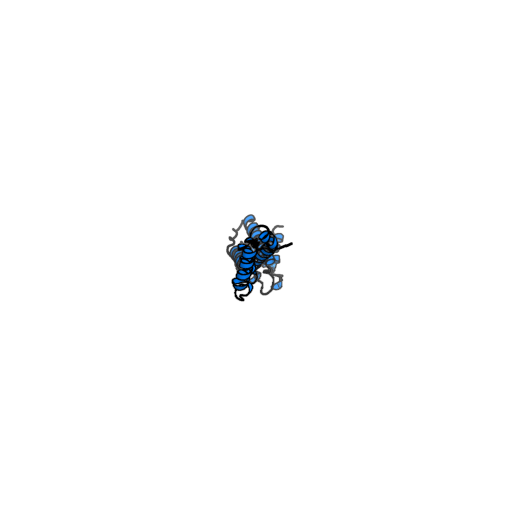 . ILE A 1 164 ? -0.633 -7.243 13.487 1.00 91.19 164 ILE A O 1
ATOM 1317 N N . THR A 1 165 ? -2.088 -8.593 12.447 1.00 93.50 165 THR A N 1
ATOM 1318 C CA . THR A 1 165 ? -1.750 -8.221 11.065 1.00 93.50 165 THR A CA 1
ATOM 1319 C C . THR A 1 165 ? -2.880 -7.447 10.393 1.00 93.50 165 THR A C 1
ATOM 1321 O O . THR A 1 165 ? -4.030 -7.455 10.849 1.00 93.50 165 THR A O 1
ATOM 1324 N N . SER A 1 166 ? -2.572 -6.815 9.260 1.00 92.88 166 SER A N 1
ATOM 1325 C CA . SER A 1 166 ? -3.556 -6.162 8.400 1.00 92.88 166 SER A CA 1
ATOM 1326 C C . SER A 1 166 ? -4.634 -7.140 7.930 1.00 92.88 166 SER A C 1
ATOM 1328 O O . SER A 1 166 ? -5.816 -6.798 7.906 1.00 92.88 166 SER A O 1
ATOM 1330 N N . VAL A 1 167 ? -4.244 -8.387 7.649 1.00 91.31 167 VAL A N 1
ATOM 1331 C CA . VAL A 1 167 ? -5.161 -9.471 7.279 1.00 91.31 167 VAL A CA 1
ATOM 1332 C C . VAL A 1 167 ? -6.078 -9.826 8.447 1.00 91.31 167 VAL A C 1
ATOM 1334 O O . VAL A 1 167 ? -7.296 -9.818 8.281 1.00 91.31 167 VAL A O 1
ATOM 1337 N N . ALA A 1 168 ? -5.524 -10.054 9.643 1.00 92.00 168 ALA A N 1
ATOM 1338 C CA . ALA A 1 168 ? -6.321 -10.361 10.833 1.00 92.00 168 ALA A CA 1
ATOM 1339 C C . ALA A 1 168 ? -7.321 -9.237 11.159 1.00 92.00 168 ALA A C 1
ATOM 1341 O O . ALA A 1 168 ? -8.466 -9.502 11.533 1.00 92.00 168 ALA A O 1
ATOM 1342 N N . PHE A 1 169 ? -6.915 -7.979 10.963 1.00 92.12 169 PHE A N 1
ATOM 1343 C CA . PHE A 1 169 ? -7.794 -6.824 11.104 1.00 92.12 169 PHE A CA 1
ATOM 1344 C C . PHE A 1 169 ? -8.962 -6.846 10.120 1.00 92.12 169 PHE A C 1
ATOM 1346 O O . PHE A 1 169 ? -10.115 -6.742 10.546 1.00 92.12 169 PHE A O 1
ATOM 1353 N N . LEU A 1 170 ? -8.689 -7.031 8.827 1.00 89.69 170 LEU A N 1
ATOM 1354 C CA . LEU A 1 170 ? -9.726 -7.080 7.792 1.00 89.69 170 LEU A CA 1
ATOM 1355 C C . LEU A 1 170 ? -10.690 -8.264 8.005 1.00 89.69 170 LEU A C 1
ATOM 1357 O O . LEU A 1 170 ? -11.904 -8.111 7.870 1.00 89.69 170 LEU A O 1
ATOM 1361 N N . GLU A 1 171 ? -10.179 -9.417 8.442 1.00 86.94 171 GLU A N 1
ATOM 1362 C CA . GLU A 1 171 ? -10.986 -10.610 8.719 1.00 86.94 171 GLU A CA 1
ATOM 1363 C C . GLU A 1 171 ? -11.844 -10.516 9.986 1.00 86.94 171 GLU A C 1
ATOM 1365 O O . GLU A 1 171 ? -12.898 -11.156 10.059 1.00 86.94 171 GLU A O 1
ATOM 1370 N N . SER A 1 172 ? -11.426 -9.739 10.992 1.00 83.88 172 SER A N 1
ATOM 1371 C CA . SER A 1 172 ? -12.167 -9.609 12.256 1.00 83.88 172 SER A CA 1
ATOM 1372 C C . SER A 1 172 ? -13.611 -9.132 12.036 1.00 83.88 172 SER A C 1
ATOM 1374 O O . SER A 1 172 ? -14.538 -9.616 12.686 1.00 83.88 172 SER A O 1
ATOM 1376 N N . ARG A 1 173 ? -13.830 -8.283 11.022 1.00 69.12 173 ARG A N 1
ATOM 1377 C CA . ARG A 1 173 ? -15.147 -7.787 10.604 1.00 69.12 173 ARG A CA 1
ATOM 1378 C C . ARG A 1 173 ? -16.039 -8.879 10.013 1.00 69.12 173 ARG A C 1
ATOM 1380 O O . ARG A 1 173 ? -17.234 -8.905 10.294 1.00 69.12 173 ARG A O 1
ATOM 1387 N N . ALA A 1 174 ? -15.478 -9.794 9.220 1.00 59.94 174 ALA A N 1
ATOM 1388 C CA . ALA A 1 174 ? -16.244 -10.875 8.593 1.00 59.94 174 ALA A CA 1
ATOM 1389 C C . ALA A 1 174 ? -16.888 -11.818 9.628 1.00 59.94 174 ALA A C 1
ATOM 1391 O O . ALA A 1 174 ? -17.871 -12.494 9.325 1.00 59.94 174 ALA A O 1
ATOM 1392 N N . ARG A 1 175 ? -16.357 -11.847 10.858 1.00 57.81 175 ARG A N 1
ATOM 1393 C CA . ARG A 1 175 ? -16.885 -12.645 11.975 1.00 57.81 175 ARG A CA 1
ATOM 1394 C C . ARG A 1 175 ? -17.932 -11.905 12.811 1.00 57.81 175 ARG A C 1
ATOM 1396 O O . ARG A 1 175 ? -18.729 -12.565 13.459 1.00 57.81 175 ARG A O 1
ATOM 1403 N N . GLN A 1 176 ? -17.943 -10.572 12.779 1.00 58.62 176 GLN A N 1
ATOM 1404 C CA . GLN A 1 176 ? -18.870 -9.724 13.546 1.00 58.62 176 GLN A CA 1
ATOM 1405 C C . GLN A 1 176 ? -20.227 -9.516 12.846 1.00 58.62 176 GLN A C 1
ATOM 1407 O O . GLN A 1 176 ? -21.158 -9.008 13.457 1.00 58.62 176 GLN A O 1
ATOM 1412 N N . GLY A 1 177 ? -20.349 -9.899 11.569 1.00 52.12 177 GLY A N 1
ATOM 1413 C CA . GLY A 1 177 ? -21.595 -9.835 10.791 1.00 52.12 177 GLY A CA 1
ATOM 1414 C C . GLY A 1 177 ? -22.405 -11.139 10.755 1.00 52.12 177 GLY A C 1
ATOM 1415 O O . GLY A 1 177 ? -23.182 -11.320 9.817 1.00 52.12 177 GLY A O 1
ATOM 1416 N N . LYS A 1 178 ? -22.184 -12.060 11.702 1.00 39.94 178 LYS A N 1
ATOM 1417 C CA . LYS A 1 178 ? -22.933 -13.318 11.853 1.00 39.94 178 LYS A CA 1
ATOM 1418 C C . LYS A 1 178 ? -23.727 -13.344 13.147 1.00 39.94 178 LYS A C 1
ATOM 1420 O O . LYS A 1 178 ? -23.172 -12.887 14.166 1.00 39.94 178 LYS A O 1
#

Radius of gyration: 34.25 Å; chains: 1; bounding box: 75×27×121 Å

Organism: NCBI:txid268474

pLDDT: mean 80.08, std 16.32, range [36.06, 95.88]

InterPro domains:
  IPR005312 Domain of unknown function DUF1759 [PF03564] (23-158)

Foldseek 3Di:
DDDDDDDDDDDPPPPPPPPVVVVVVVVVVVCLCVVPVPDPPDDPLRSLVVVLVPDDDPVNVVCVVVNVVSVVVCCLPVCLVVLLVVLVVQLLPQAADDQPCPVSVVVNLVSLVVSQVVCVVSVNHQLPDPRVCVVCVVSSLRRYHPVLNVLVVVQCPPPDPSRPGSVSSSVSVVVVVD

Secondary structure (DSSP, 8-state):
-------------------HHHHHHHHHHHHHIIIIIT-SSS-HHHHHHHHHHT--HHHHHHHHHHHHHHHHHHHHHHSHHHHHHHHHHHHHTPPPPPTT-HHHHHHHHHHHHHHHHHHHHTT--TTSSS-HHHHHHHHHHTTS-HHHHHHHHHHHTT--TTT--HHHHHHHHHHHT-